Protein AF-A0A1V8TUQ9-F1 (afdb_monomer)

Sequence (172 aa):
MPTSSEGSFDKALQENPEDGEKMRVMQAPNKSGVWSRSQQPRERAMVGPRFEQTIMEDQPRPLSAMELIHQQPVRWTKNKVVSCDGGGGPLGHPRIFINTDKPQIASCTYCGVPYANNRHRKHLESLPATPFPLEPTNAAGALPPSHLMSGGAKTGSTEPYQSNTGKPLEQR

Radius of gyration: 20.68 Å; Cα contacts (8 Å, |Δi|>4): 275; chains: 1; bounding box: 44×40×57 Å

Organism: NCBI:txid1507870

Nearest PDB structures (foldseek):
  7zmb-assembly1_M  TM=9.948E-01  e=1.010E-16  Thermochaetoides thermophila DSM 1495
  8ba0-assembly1_R  TM=7.601E-01  e=5.236E-06  Drosophila melanogaster
  7arb-assembly1_R  TM=9.497E-01  e=1.382E-04  Arabidopsis thaliana
  8esz-assembly1_S6  TM=7.170E-01  e=1.264E-05  Drosophila melanogaster
  8j9j-assembly1_S6  TM=4.423E-01  e=6.031E-03  Euglena gracilis

Secondary structure (DSSP, 8-state):
--EEEETTEEEE----HHHHHHHHH-SBTTB-S-SSTTPPPHHHHS-STTTTT--STTS-----HHHHHHTSPPEEESSSEEEE--SSGGGS---EEEE--SSSPEEPTTT--EEEEGGGHHHHHHSS--SS-SS----TTSPPHHHH-SSS--B-TT---B-TTSSBGGG-

Solvent-accessible surface area (backbone atoms only — not comparable to full-atom values): 10308 Å² total; per-residue (Å²): 126,64,62,40,86,62,82,96,46,78,42,72,66,69,78,56,69,70,60,34,50,53,55,40,42,31,55,18,88,78,34,59,68,73,92,49,95,87,54,76,52,29,61,71,67,66,58,57,86,86,44,77,86,50,62,54,85,80,45,94,67,64,71,45,65,69,62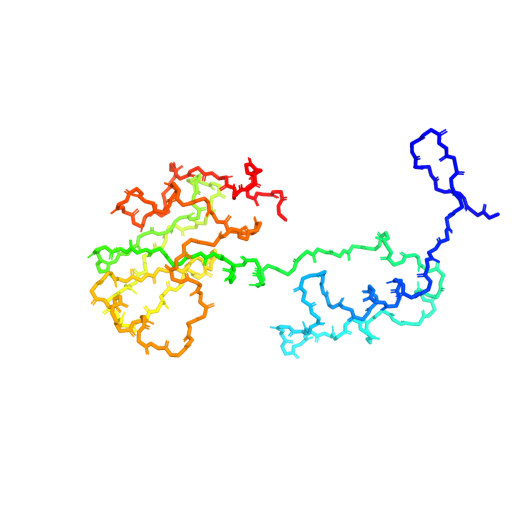,35,51,45,40,30,37,43,33,59,22,91,52,54,63,34,50,39,20,71,18,54,43,90,76,35,48,82,75,42,76,46,71,22,75,56,86,50,78,37,58,41,93,82,79,52,56,39,29,29,24,56,91,34,42,71,60,60,69,67,44,96,71,66,89,42,39,76,54,74,46,93,42,70,62,6,52,38,61,77,77,70,64,73,79,56,50,50,46,34,55,81,50,79,61,44,26,58,74,70,45,54,64,86,81,112

pLDDT: mean 82.62, std 14.28, range [36.25, 96.69]

Structure (mmCIF, N/CA/C/O backbone):
data_AF-A0A1V8TUQ9-F1
#
_entry.id   AF-A0A1V8TUQ9-F1
#
loop_
_atom_site.group_PDB
_atom_site.id
_atom_site.type_symbol
_atom_site.label_atom_id
_atom_site.label_alt_id
_atom_site.label_comp_id
_atom_site.label_asym_id
_atom_site.label_entity_id
_atom_site.label_seq_id
_atom_site.pdbx_PDB_ins_code
_atom_site.Cartn_x
_atom_site.Cartn_y
_atom_site.Cartn_z
_atom_site.occupancy
_atom_site.B_iso_or_equiv
_atom_site.auth_seq_id
_atom_site.auth_comp_id
_atom_site.auth_asym_id
_atom_site.auth_atom_id
_atom_site.pdbx_PDB_model_num
ATOM 1 N N . MET A 1 1 ? 23.483 7.940 -31.787 1.00 63.72 1 MET A N 1
ATOM 2 C CA . MET A 1 1 ? 22.770 7.317 -30.654 1.00 63.72 1 MET A CA 1
ATOM 3 C C . MET A 1 1 ? 21.327 7.775 -30.716 1.00 63.72 1 MET A C 1
ATOM 5 O O . MET A 1 1 ? 21.139 8.940 -31.056 1.00 63.72 1 MET A O 1
ATOM 9 N N . PRO A 1 2 ? 20.335 6.910 -30.449 1.00 72.88 2 PRO A N 1
ATOM 10 C CA . PRO A 1 2 ? 18.977 7.385 -30.206 1.00 72.88 2 PRO A CA 1
ATOM 11 C C . PRO A 1 2 ? 19.007 8.401 -29.055 1.00 72.88 2 PRO A C 1
ATOM 13 O O . PRO A 1 2 ? 19.799 8.259 -28.120 1.00 72.88 2 PRO A O 1
ATOM 16 N N . THR A 1 3 ? 18.201 9.449 -29.153 1.00 74.50 3 THR A N 1
ATOM 17 C CA . THR A 1 3 ? 18.085 10.495 -28.135 1.00 74.50 3 THR A CA 1
ATOM 18 C C . THR A 1 3 ? 16.673 10.496 -27.565 1.00 74.50 3 THR A C 1
ATOM 20 O O . THR A 1 3 ? 15.707 10.304 -28.303 1.00 74.50 3 THR A O 1
ATOM 23 N N . SER A 1 4 ? 16.559 10.668 -26.249 1.00 69.50 4 SER A N 1
ATOM 24 C CA . SER A 1 4 ? 15.274 10.872 -25.576 1.00 69.50 4 SER A CA 1
ATOM 25 C C . SER A 1 4 ? 15.012 12.364 -25.444 1.00 69.50 4 SER A C 1
ATOM 27 O O . SER A 1 4 ? 15.937 13.126 -25.144 1.00 69.50 4 SER A O 1
ATOM 29 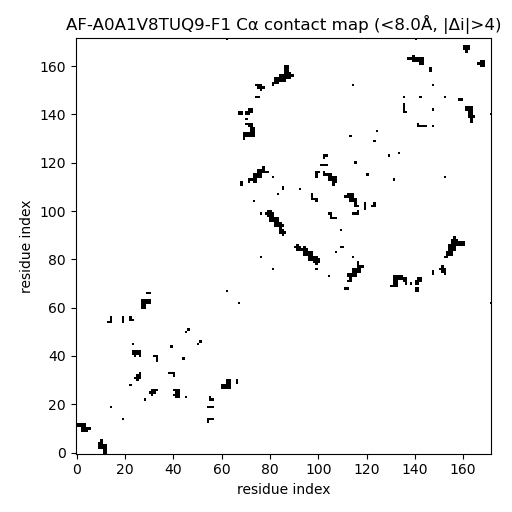N N . SER A 1 5 ? 13.762 12.778 -25.645 1.00 69.62 5 SER A N 1
ATOM 30 C CA . SER A 1 5 ? 13.350 14.158 -25.402 1.00 69.62 5 SER A CA 1
ATOM 31 C C . SER A 1 5 ? 13.098 14.339 -23.905 1.00 69.62 5 SER A C 1
ATOM 33 O O . SER A 1 5 ? 12.005 14.078 -23.407 1.00 69.62 5 SER A O 1
ATOM 35 N N . GLU A 1 6 ? 14.128 14.765 -23.174 1.00 67.88 6 GLU A N 1
ATOM 36 C CA . GLU A 1 6 ? 14.009 15.161 -21.770 1.00 67.88 6 GLU A CA 1
ATOM 37 C C . GLU A 1 6 ? 14.116 16.687 -21.643 1.00 67.88 6 GLU A C 1
ATOM 39 O O . GLU A 1 6 ? 15.181 17.265 -21.423 1.00 67.88 6 GLU A O 1
ATOM 44 N N . GLY A 1 7 ? 12.978 17.372 -21.784 1.00 73.25 7 GLY A N 1
ATOM 45 C CA . GLY A 1 7 ? 12.910 18.830 -21.660 1.00 73.25 7 GLY A CA 1
ATOM 46 C C . GLY A 1 7 ? 13.481 19.567 -22.878 1.00 73.25 7 GLY A C 1
ATOM 47 O O . GLY A 1 7 ? 13.085 19.297 -24.006 1.00 73.25 7 GLY A O 1
ATOM 48 N N . SER A 1 8 ? 14.363 20.551 -22.651 1.00 70.50 8 SER A N 1
ATOM 49 C CA . SER A 1 8 ? 14.925 21.422 -23.706 1.00 70.50 8 SER A CA 1
ATOM 50 C C . SER A 1 8 ? 16.203 20.874 -24.363 1.00 70.50 8 SER A C 1
ATOM 52 O O . SER A 1 8 ? 16.786 21.563 -25.203 1.00 70.50 8 SER A O 1
ATOM 54 N N . PHE A 1 9 ? 16.668 19.682 -23.976 1.00 67.56 9 PHE A N 1
ATOM 55 C CA . PHE A 1 9 ? 17.893 19.081 -24.502 1.00 67.56 9 PHE A CA 1
ATOM 56 C C . PHE A 1 9 ? 17.669 17.621 -24.886 1.00 67.56 9 PHE A C 1
ATOM 58 O O . PHE A 1 9 ? 17.086 16.850 -24.127 1.00 67.56 9 PHE A O 1
ATOM 65 N N . ASP A 1 10 ? 18.211 17.237 -26.038 1.00 73.06 10 ASP A N 1
ATOM 66 C CA . ASP A 1 10 ? 18.256 15.845 -26.469 1.00 73.06 10 ASP A CA 1
ATOM 67 C C . ASP A 1 10 ? 19.433 15.143 -25.782 1.00 73.06 10 ASP A C 1
ATOM 69 O O . ASP A 1 10 ? 20.602 15.422 -26.066 1.00 73.06 10 ASP A O 1
ATOM 73 N N . LYS A 1 11 ? 19.132 14.226 -24.858 1.00 74.00 11 LYS A N 1
ATOM 74 C CA . LYS A 1 11 ? 20.139 13.398 -24.182 1.00 74.00 11 LYS A CA 1
ATOM 75 C C . LYS A 1 11 ? 20.244 12.047 -24.880 1.00 74.00 11 LYS A C 1
ATOM 77 O O . LYS A 1 11 ? 19.247 11.512 -25.362 1.00 74.00 11 LYS A O 1
ATOM 82 N N . ALA A 1 12 ? 21.451 11.481 -24.934 1.00 77.31 12 ALA A N 1
ATOM 83 C CA . ALA A 1 12 ? 21.639 10.123 -25.433 1.00 77.31 12 ALA A CA 1
ATOM 84 C C . ALA A 1 12 ? 20.816 9.142 -24.584 1.00 77.31 12 ALA A C 1
ATOM 86 O O . ALA A 1 12 ? 20.940 9.120 -23.360 1.00 77.31 12 ALA A O 1
ATOM 87 N N . LEU A 1 13 ? 19.978 8.352 -25.251 1.00 78.50 13 LEU A N 1
ATOM 88 C CA . LEU A 1 13 ? 19.123 7.341 -24.647 1.00 78.50 13 LEU A CA 1
ATOM 89 C C . LEU A 1 13 ? 19.986 6.098 -24.366 1.00 78.50 13 LEU A C 1
ATOM 91 O O . LEU A 1 13 ? 20.068 5.174 -25.175 1.00 78.50 13 LEU A O 1
ATOM 95 N N . GLN A 1 14 ? 20.724 6.150 -23.259 1.00 82.62 14 GLN A N 1
ATOM 96 C CA . GLN A 1 14 ? 21.632 5.103 -22.805 1.00 82.62 14 GLN A CA 1
ATOM 97 C C . GLN A 1 14 ? 21.492 4.943 -21.291 1.00 82.62 14 GLN A C 1
ATOM 99 O O . GLN A 1 14 ? 21.740 5.890 -20.546 1.00 82.62 14 GLN A O 1
ATOM 104 N N . GLU A 1 15 ? 21.120 3.742 -20.852 1.00 85.81 15 GLU A N 1
ATOM 105 C CA . GLU A 1 15 ? 21.071 3.406 -19.429 1.00 85.81 15 GLU A CA 1
ATOM 106 C C . GLU A 1 15 ? 22.467 3.095 -18.873 1.00 85.81 15 GLU A C 1
ATOM 108 O O . GLU A 1 15 ? 23.373 2.666 -19.597 1.00 85.81 15 GLU A O 1
ATOM 113 N N . ASN A 1 16 ? 22.632 3.289 -17.565 1.00 90.44 16 ASN A N 1
ATOM 114 C CA . ASN A 1 16 ? 23.774 2.751 -16.838 1.00 90.44 16 ASN A CA 1
ATOM 115 C C . ASN A 1 16 ? 23.547 1.242 -16.599 1.00 90.44 16 ASN A C 1
ATOM 117 O O . ASN A 1 16 ? 22.548 0.890 -15.966 1.00 90.44 16 ASN A O 1
ATOM 121 N N . PRO A 1 17 ? 24.453 0.345 -17.043 1.00 90.19 17 PRO A N 1
ATOM 122 C CA . PRO A 1 17 ? 24.272 -1.099 -16.885 1.00 90.19 17 PRO A CA 1
ATOM 123 C C . PRO A 1 17 ? 24.059 -1.558 -15.435 1.00 90.19 17 PRO A C 1
ATOM 125 O O . PRO A 1 17 ? 23.282 -2.479 -15.190 1.00 90.19 17 PRO A O 1
ATOM 128 N N . GLU A 1 18 ? 24.721 -0.922 -14.462 1.00 92.75 18 GLU A N 1
ATOM 129 C CA . GLU A 1 18 ? 24.592 -1.286 -13.043 1.00 92.75 18 GLU A CA 1
ATOM 130 C C . GL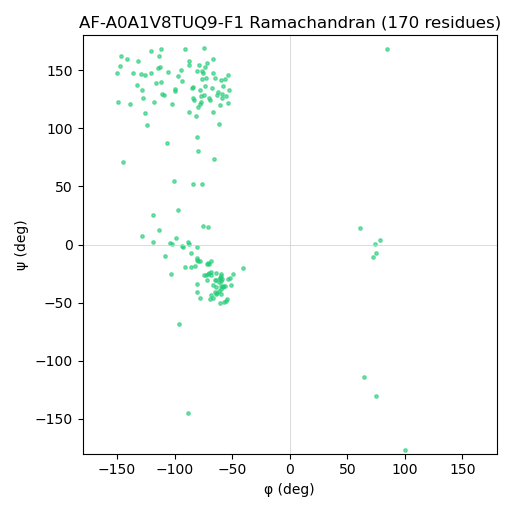U A 1 18 ? 23.198 -0.958 -12.496 1.00 92.75 18 GLU A C 1
ATOM 132 O O . GLU A 1 18 ? 22.575 -1.768 -11.799 1.00 92.75 18 GLU A O 1
ATOM 137 N N . ASP A 1 19 ? 22.689 0.223 -12.849 1.00 91.81 19 ASP A N 1
ATOM 138 C CA . ASP A 1 19 ? 21.358 0.664 -12.455 1.00 91.81 19 ASP A CA 1
ATOM 139 C C . ASP A 1 19 ? 20.300 -0.208 -13.130 1.00 91.81 19 ASP A C 1
ATOM 141 O O . ASP A 1 19 ? 19.420 -0.728 -12.438 1.00 91.81 19 ASP A O 1
ATOM 145 N N . GLY A 1 20 ? 20.442 -0.456 -14.437 1.00 91.56 20 GLY A N 1
ATOM 146 C CA . GLY A 1 20 ? 19.584 -1.343 -15.222 1.00 91.56 20 GLY A CA 1
ATOM 147 C C . GLY A 1 20 ? 19.486 -2.745 -14.622 1.00 91.56 20 GLY A C 1
ATOM 148 O O . GLY A 1 20 ? 18.379 -3.241 -14.398 1.00 91.56 20 GLY A O 1
ATOM 149 N N . GLU A 1 21 ? 20.615 -3.353 -14.246 1.00 92.19 21 GLU A N 1
ATOM 150 C CA . GLU A 1 21 ? 20.653 -4.674 -13.608 1.00 92.19 21 GLU A CA 1
ATOM 151 C C . GLU A 1 21 ? 19.955 -4.677 -12.242 1.00 92.19 21 GLU A C 1
ATOM 153 O O . GLU A 1 21 ? 19.148 -5.563 -11.939 1.00 92.19 21 GLU A O 1
ATOM 158 N N . LYS A 1 22 ? 20.175 -3.642 -11.424 1.00 92.88 22 LYS A N 1
ATOM 159 C CA . LYS A 1 22 ? 19.465 -3.486 -10.149 1.00 92.88 22 LYS A CA 1
ATOM 160 C C . LYS A 1 22 ? 17.953 -3.392 -10.363 1.00 92.88 22 LYS A C 1
ATOM 162 O O . LYS A 1 22 ? 17.187 -4.031 -9.635 1.00 92.88 22 LYS A O 1
ATOM 167 N N . MET A 1 23 ? 17.506 -2.637 -11.371 1.00 92.25 23 MET A N 1
ATOM 168 C CA . MET A 1 23 ? 16.086 -2.558 -11.739 1.00 92.25 23 MET A CA 1
ATOM 169 C C . MET A 1 23 ? 15.578 -3.916 -12.210 1.00 92.25 23 MET A C 1
ATOM 171 O O . MET A 1 23 ? 14.470 -4.302 -11.841 1.00 92.25 23 MET A O 1
ATOM 175 N N . ARG A 1 24 ? 16.390 -4.629 -13.006 1.00 92.31 24 ARG A N 1
ATOM 176 C CA . ARG A 1 24 ? 16.123 -5.960 -13.560 1.00 92.31 24 ARG A CA 1
ATOM 177 C C . ARG A 1 24 ? 15.796 -6.969 -12.469 1.00 92.31 24 ARG A C 1
ATOM 179 O O . ARG A 1 24 ? 14.775 -7.648 -12.567 1.00 92.31 24 ARG A O 1
ATOM 186 N N . VAL A 1 25 ? 16.615 -7.006 -11.423 1.00 93.69 25 VAL A N 1
ATOM 187 C CA . VAL A 1 25 ? 16.543 -8.000 -10.347 1.00 93.69 25 VAL A CA 1
ATOM 188 C C . VAL A 1 25 ? 15.461 -7.681 -9.311 1.00 93.69 25 VAL A C 1
ATOM 190 O O . VAL A 1 25 ? 14.756 -8.589 -8.872 1.00 93.69 25 VAL A O 1
ATOM 193 N N . MET A 1 26 ? 15.284 -6.414 -8.920 1.00 94.44 26 MET A N 1
ATOM 194 C CA . MET A 1 26 ? 14.302 -6.049 -7.889 1.00 94.44 26 MET A CA 1
ATOM 195 C C . MET A 1 26 ? 12.857 -6.233 -8.374 1.00 94.44 26 MET A C 1
ATOM 197 O O . MET A 1 26 ? 12.447 -5.623 -9.358 1.00 94.44 26 MET A O 1
ATOM 201 N N . GLN A 1 27 ? 12.044 -7.010 -7.645 1.00 95.19 27 GLN A N 1
ATOM 202 C CA . GLN A 1 27 ? 10.646 -7.263 -8.021 1.00 95.19 27 GLN A CA 1
ATOM 203 C C . GLN A 1 27 ? 9.792 -5.982 -8.101 1.00 95.19 27 GLN A C 1
ATOM 205 O O . GLN A 1 27 ? 8.947 -5.862 -8.988 1.00 95.19 27 GLN A O 1
ATOM 210 N N . ALA A 1 28 ? 10.014 -5.038 -7.186 1.00 94.56 28 ALA A N 1
ATOM 211 C CA . ALA A 1 28 ? 9.441 -3.695 -7.154 1.00 94.56 28 ALA A CA 1
ATOM 212 C C . ALA A 1 28 ? 10.465 -2.714 -6.542 1.00 94.56 28 ALA A C 1
ATOM 214 O O . ALA A 1 28 ? 11.370 -3.150 -5.827 1.00 94.56 28 ALA A O 1
ATOM 215 N N . PRO A 1 29 ? 10.329 -1.388 -6.728 1.00 93.38 29 PRO A N 1
ATOM 216 C CA . PRO A 1 29 ? 11.311 -0.420 -6.224 1.00 93.38 29 PRO A CA 1
ATOM 217 C C . PRO A 1 29 ? 11.478 -0.457 -4.696 1.00 93.38 29 PRO A C 1
ATOM 219 O O . PRO A 1 29 ? 12.551 -0.179 -4.175 1.00 93.38 29 PRO A O 1
ATOM 222 N N . ASN A 1 30 ? 10.421 -0.840 -3.977 1.00 92.38 30 ASN A N 1
ATOM 223 C CA . ASN A 1 30 ? 10.381 -0.978 -2.522 1.00 92.38 30 ASN A CA 1
ATOM 224 C C . ASN A 1 30 ? 10.442 -2.439 -2.034 1.00 92.38 30 ASN A C 1
ATOM 226 O O . ASN A 1 30 ? 10.373 -2.662 -0.829 1.00 92.38 30 ASN A O 1
ATOM 230 N N . LYS A 1 31 ? 10.547 -3.439 -2.926 1.00 92.75 31 LYS A N 1
ATOM 231 C CA . LYS A 1 31 ? 10.561 -4.860 -2.547 1.00 92.75 31 LYS A CA 1
ATOM 232 C C . LYS A 1 31 ? 11.398 -5.713 -3.498 1.00 92.75 31 LYS A C 1
ATOM 234 O O . LYS A 1 31 ? 11.100 -5.796 -4.683 1.00 92.75 31 LYS A O 1
ATOM 239 N N . SER A 1 32 ? 12.401 -6.413 -2.973 1.00 93.38 32 SER A N 1
ATOM 240 C CA . SER A 1 32 ? 13.282 -7.267 -3.782 1.00 93.38 32 SER A CA 1
ATOM 241 C C . SER A 1 32 ? 12.656 -8.614 -4.159 1.00 93.38 32 SER A C 1
ATOM 243 O O . SER A 1 32 ? 12.745 -9.015 -5.313 1.00 93.38 32 SER A O 1
ATOM 245 N N . GLY A 1 33 ? 12.030 -9.306 -3.203 1.00 93.00 33 GLY A N 1
ATOM 246 C CA . GLY A 1 33 ? 11.502 -10.663 -3.386 1.00 93.00 33 GLY A CA 1
ATOM 247 C C . GLY A 1 33 ? 10.047 -10.739 -3.859 1.00 93.00 33 GLY A C 1
ATOM 248 O O . GLY A 1 33 ? 9.296 -9.764 -3.804 1.00 93.00 33 GLY A O 1
ATOM 249 N N . VAL A 1 34 ? 9.636 -11.943 -4.263 1.00 95.56 34 VAL A N 1
ATOM 250 C CA . VAL A 1 34 ? 8.246 -12.277 -4.616 1.00 95.56 34 VAL A CA 1
ATOM 251 C C . VAL A 1 34 ? 7.340 -12.343 -3.380 1.00 95.56 34 VAL A C 1
ATOM 253 O O . VAL A 1 34 ? 7.800 -12.575 -2.263 1.00 95.56 34 VAL A O 1
ATOM 256 N N . TRP A 1 35 ? 6.036 -12.157 -3.574 1.00 94.94 35 TRP A N 1
ATOM 257 C CA . TRP A 1 35 ? 5.014 -12.192 -2.513 1.00 94.94 35 TRP A CA 1
ATOM 258 C C . TRP A 1 35 ? 3.835 -13.122 -2.829 1.00 94.94 35 TRP A C 1
ATOM 260 O O . TRP A 1 35 ? 2.854 -13.162 -2.091 1.00 94.94 35 TRP A O 1
ATOM 270 N N . SER A 1 36 ? 3.923 -13.897 -3.911 1.00 94.81 36 SER A N 1
ATOM 271 C CA . SER A 1 36 ? 2.980 -14.971 -4.226 1.00 94.81 36 SER A CA 1
ATOM 272 C C . SER A 1 36 ? 3.726 -16.212 -4.703 1.00 94.81 36 SER A C 1
ATOM 274 O O . SER A 1 36 ? 4.756 -16.118 -5.366 1.00 94.81 36 SER A O 1
ATOM 276 N N . ARG A 1 37 ? 3.181 -17.392 -4.392 1.00 95.19 37 ARG A N 1
ATOM 277 C CA . ARG A 1 37 ? 3.781 -18.692 -4.737 1.00 95.19 37 ARG A CA 1
ATOM 278 C C . ARG A 1 37 ? 3.916 -18.907 -6.244 1.00 95.19 37 ARG A C 1
ATOM 280 O O . ARG A 1 37 ? 4.833 -19.593 -6.672 1.00 95.19 37 ARG A O 1
ATOM 287 N N . SER A 1 38 ? 2.994 -18.355 -7.029 1.00 96.69 38 SER A N 1
ATOM 288 C CA . SER A 1 38 ? 2.983 -18.459 -8.493 1.00 96.69 38 SER A CA 1
ATOM 289 C C . SER A 1 38 ? 3.697 -17.297 -9.190 1.00 96.69 38 SER A C 1
ATOM 291 O O . SER A 1 38 ? 3.784 -17.288 -10.416 1.00 96.69 38 SER A O 1
ATOM 293 N N . GLN A 1 39 ? 4.199 -16.309 -8.441 1.00 96.25 39 GLN A N 1
ATOM 294 C CA . GLN A 1 39 ? 4.881 -15.154 -9.017 1.00 96.25 39 GLN A CA 1
ATOM 295 C C . GLN A 1 39 ? 6.298 -15.538 -9.447 1.00 96.25 39 GLN A C 1
ATOM 297 O O . GLN A 1 39 ? 7.076 -16.069 -8.655 1.00 96.25 39 GLN A O 1
ATOM 302 N N . GLN A 1 40 ? 6.648 -15.242 -10.699 1.00 95.81 40 GLN A N 1
ATOM 303 C CA . GLN A 1 40 ? 8.015 -15.419 -11.180 1.00 95.81 40 GLN A CA 1
ATOM 304 C C . GLN A 1 40 ? 8.916 -14.272 -10.693 1.00 95.81 40 GLN A C 1
ATOM 306 O O . GLN A 1 40 ? 8.532 -13.106 -10.841 1.00 95.81 40 GLN A O 1
ATOM 311 N N . PRO A 1 41 ? 10.114 -14.577 -10.153 1.00 96.12 41 PRO A N 1
ATOM 312 C CA . PRO A 1 41 ? 11.115 -13.566 -9.834 1.00 96.12 41 PRO A CA 1
ATOM 313 C C . PRO A 1 41 ? 11.512 -12.755 -11.070 1.00 96.12 41 PRO A C 1
ATOM 315 O O . PRO A 1 41 ? 11.749 -13.321 -12.143 1.00 96.12 41 PRO A O 1
ATOM 318 N N . ARG A 1 42 ? 11.627 -11.434 -10.916 1.00 94.00 42 ARG A N 1
ATOM 319 C CA . ARG A 1 42 ? 11.929 -10.512 -12.024 1.00 94.00 42 ARG A CA 1
ATOM 320 C C . ARG A 1 42 ? 13.262 -10.820 -12.711 1.00 94.00 42 ARG A C 1
ATOM 322 O O . ARG A 1 42 ? 13.322 -10.785 -13.936 1.00 94.00 42 ARG A O 1
ATOM 329 N N . GLU A 1 43 ? 14.262 -11.262 -11.947 1.00 93.81 43 GLU A N 1
ATOM 330 C CA . GLU A 1 43 ? 15.553 -11.760 -12.452 1.00 93.81 43 GLU A CA 1
ATOM 331 C C . GLU A 1 43 ? 15.435 -12.856 -13.529 1.00 93.81 43 GLU A C 1
ATOM 333 O O . GLU A 1 43 ? 16.316 -12.959 -14.380 1.00 93.81 43 GLU A O 1
ATOM 338 N N . ARG A 1 44 ? 14.357 -13.654 -13.511 1.00 93.94 44 ARG A N 1
ATOM 339 C CA . ARG A 1 44 ? 14.081 -14.733 -14.476 1.00 93.94 44 ARG A CA 1
ATOM 340 C C . ARG A 1 44 ? 13.036 -14.349 -15.515 1.00 93.94 44 ARG A C 1
ATOM 342 O O . ARG A 1 44 ? 13.007 -14.945 -16.582 1.00 93.94 44 ARG A O 1
ATOM 349 N N . ALA A 1 45 ? 12.151 -13.407 -15.196 1.00 92.44 45 ALA A N 1
ATOM 350 C CA . ALA A 1 45 ? 11.106 -12.954 -16.110 1.00 92.44 45 ALA A CA 1
ATOM 351 C C . ALA A 1 45 ? 11.631 -11.933 -17.136 1.00 92.44 45 ALA A C 1
ATOM 353 O O . ALA A 1 45 ? 11.185 -11.928 -18.282 1.00 92.44 45 ALA A O 1
ATOM 354 N N . MET A 1 46 ? 12.592 -11.094 -16.734 1.00 91.81 46 MET A N 1
ATOM 355 C CA . MET A 1 46 ? 13.164 -10.010 -17.542 1.00 91.81 46 MET A CA 1
ATOM 356 C C . MET A 1 46 ? 14.514 -10.424 -18.143 1.00 91.81 46 MET A C 1
ATOM 358 O O . MET A 1 46 ? 15.536 -9.785 -17.904 1.00 91.81 46 MET A O 1
ATOM 362 N N . VAL A 1 47 ? 14.535 -11.546 -18.867 1.00 91.88 47 VAL A N 1
ATOM 363 C CA . VAL A 1 47 ? 15.714 -12.062 -19.591 1.00 91.88 47 VAL A CA 1
ATOM 364 C C . VAL A 1 47 ? 15.351 -12.453 -21.020 1.00 91.88 47 VAL A C 1
ATOM 366 O O . VAL A 1 47 ? 14.194 -12.749 -21.330 1.00 91.88 47 VAL A O 1
ATOM 369 N N . GLY A 1 48 ? 16.361 -12.495 -21.886 1.00 92.06 48 GLY A N 1
ATOM 370 C CA . GLY A 1 48 ? 16.250 -12.955 -23.266 1.00 92.06 48 GLY A CA 1
ATOM 371 C C . GLY A 1 48 ? 16.150 -11.824 -24.294 1.00 92.06 48 GLY A C 1
ATOM 372 O O . GLY A 1 48 ? 16.168 -10.647 -23.929 1.00 92.06 48 GLY A O 1
ATOM 373 N N . PRO A 1 49 ? 15.984 -12.173 -25.585 1.00 94.12 49 PRO A N 1
ATOM 374 C CA . PRO A 1 49 ? 16.176 -11.240 -26.701 1.00 94.12 49 PRO A CA 1
ATOM 375 C C . PRO A 1 49 ? 15.272 -10.005 -26.670 1.00 94.12 49 PRO A C 1
ATOM 377 O O . PRO A 1 49 ? 15.618 -8.966 -27.217 1.00 94.12 49 PRO A O 1
ATOM 380 N N . ARG A 1 50 ? 14.108 -10.103 -26.015 1.00 91.88 50 ARG A N 1
ATOM 381 C CA . ARG A 1 50 ? 13.178 -8.975 -25.870 1.00 91.88 50 ARG A CA 1
ATOM 382 C C . ARG A 1 50 ? 13.701 -7.879 -24.942 1.00 91.88 50 ARG A C 1
ATOM 384 O O . ARG A 1 50 ? 13.252 -6.754 -25.082 1.00 91.88 50 ARG A O 1
ATOM 391 N N . PHE A 1 51 ? 14.607 -8.194 -24.016 1.00 91.44 51 PHE A N 1
ATOM 392 C CA . PHE A 1 51 ? 15.091 -7.261 -22.993 1.00 91.44 51 PHE A CA 1
ATOM 393 C C . PHE A 1 51 ? 16.534 -6.786 -23.217 1.00 91.44 51 PHE A C 1
ATOM 395 O O . PHE A 1 51 ? 16.958 -5.854 -22.551 1.00 91.44 51 PHE A O 1
ATOM 402 N N . GLU A 1 52 ? 17.276 -7.375 -24.160 1.00 86.94 52 GLU A N 1
ATOM 403 C CA . GLU A 1 52 ? 18.711 -7.104 -24.372 1.00 86.94 52 GLU A CA 1
ATOM 404 C C . GLU A 1 52 ? 19.025 -5.670 -24.831 1.00 86.94 52 GLU A C 1
ATOM 406 O O . GLU A 1 52 ? 20.073 -5.123 -24.510 1.00 86.94 52 GLU A O 1
ATOM 411 N N . GLN A 1 53 ? 18.105 -5.046 -25.568 1.00 88.38 53 GLN A N 1
ATOM 412 C CA . GLN A 1 53 ? 18.205 -3.649 -26.015 1.00 88.38 53 GLN A CA 1
ATOM 413 C C . GLN A 1 53 ? 17.058 -2.796 -25.457 1.00 88.38 53 GLN A C 1
ATOM 415 O O . GLN A 1 53 ? 16.645 -1.813 -26.068 1.00 88.38 53 GLN A O 1
ATOM 420 N N . THR A 1 54 ? 16.494 -3.209 -24.320 1.00 89.19 54 THR A N 1
ATOM 421 C CA . THR A 1 54 ? 15.423 -2.477 -23.640 1.00 89.19 54 THR A CA 1
ATOM 422 C C . THR A 1 54 ? 16.001 -1.679 -22.488 1.00 89.19 54 THR A C 1
ATOM 424 O O . THR A 1 54 ? 16.711 -2.234 -21.660 1.00 89.19 54 THR A O 1
ATOM 427 N N . ILE A 1 55 ? 15.621 -0.408 -22.392 1.00 90.50 55 ILE A N 1
ATOM 428 C CA . ILE A 1 55 ? 15.976 0.435 -21.252 1.00 90.50 55 ILE A CA 1
ATOM 429 C C . ILE A 1 55 ? 15.047 0.118 -20.092 1.00 90.50 55 ILE A C 1
ATOM 431 O O . ILE A 1 55 ? 13.825 0.266 -20.192 1.00 90.50 55 ILE A O 1
ATOM 435 N N . MET A 1 56 ? 15.636 -0.356 -19.000 1.00 90.56 56 MET A N 1
ATOM 436 C CA . MET A 1 56 ? 14.930 -0.843 -17.821 1.00 90.56 56 MET A CA 1
ATOM 437 C C . MET A 1 56 ? 14.269 0.284 -17.027 1.00 90.56 56 MET A C 1
ATOM 439 O O . MET A 1 56 ? 13.278 0.027 -16.339 1.00 90.56 56 MET A O 1
ATOM 443 N N . GLU A 1 57 ? 14.795 1.505 -17.134 1.00 87.88 57 GLU A N 1
ATOM 444 C CA . GLU A 1 57 ? 14.262 2.717 -16.498 1.00 87.88 57 GLU A CA 1
ATOM 445 C C . GLU A 1 57 ? 12.842 3.048 -16.968 1.00 87.88 57 GLU A C 1
ATOM 447 O O . GLU A 1 57 ? 11.983 3.364 -16.143 1.00 87.88 57 GLU A O 1
ATOM 452 N N . ASP A 1 58 ? 12.574 2.865 -18.261 1.00 87.88 58 ASP A N 1
ATOM 453 C CA . ASP A 1 58 ? 11.293 3.197 -18.892 1.00 87.88 58 ASP A CA 1
ATOM 454 C C . ASP A 1 58 ? 10.255 2.070 -18.777 1.00 87.88 58 ASP A C 1
ATOM 456 O O . ASP A 1 58 ? 9.087 2.234 -19.143 1.00 87.88 58 ASP A O 1
ATOM 460 N N . GLN A 1 59 ? 10.653 0.896 -18.275 1.00 90.88 59 GLN A N 1
ATOM 461 C CA . GLN A 1 59 ? 9.7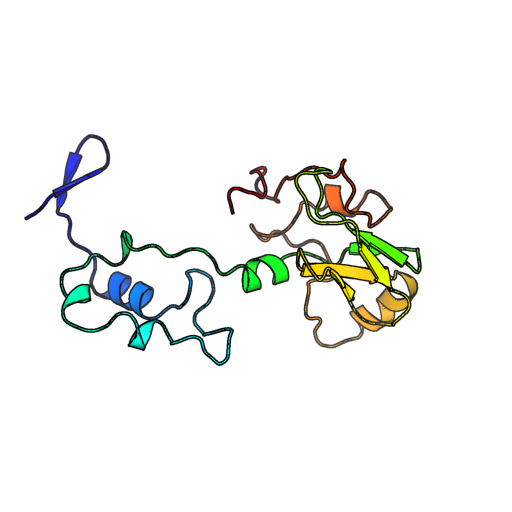33 -0.228 -18.138 1.00 90.88 59 GLN A CA 1
ATOM 462 C C . GLN A 1 59 ? 8.793 -0.041 -16.938 1.00 90.88 59 GLN A C 1
ATOM 464 O O . GLN A 1 59 ? 9.233 0.375 -15.861 1.00 90.88 59 GLN A O 1
ATOM 469 N N . PRO A 1 60 ? 7.508 -0.438 -17.050 1.00 91.31 60 PRO A N 1
ATOM 470 C CA . PRO A 1 60 ? 6.560 -0.347 -15.946 1.00 91.31 60 PRO A CA 1
ATOM 471 C C . PRO A 1 60 ? 7.073 -1.042 -14.681 1.00 91.31 60 PRO A C 1
ATOM 473 O O . PRO A 1 60 ? 7.356 -2.245 -14.668 1.00 91.31 60 PRO A O 1
ATOM 476 N N . ARG A 1 61 ? 7.176 -0.275 -13.593 1.00 90.06 61 ARG A N 1
ATOM 477 C CA . ARG A 1 61 ? 7.707 -0.758 -12.315 1.00 90.06 61 ARG A CA 1
ATOM 478 C C . ARG A 1 61 ? 6.984 -0.103 -11.128 1.00 90.06 61 ARG A C 1
ATOM 480 O O . ARG A 1 61 ? 7.567 0.739 -10.442 1.00 90.06 61 ARG A O 1
ATOM 487 N N . PRO A 1 62 ? 5.712 -0.468 -10.888 1.00 91.94 62 PRO A N 1
ATOM 488 C CA . PRO A 1 62 ? 4.938 0.086 -9.785 1.00 91.94 62 PRO A CA 1
ATOM 489 C C . PRO A 1 62 ? 5.499 -0.346 -8.426 1.00 91.94 62 PRO A C 1
ATOM 491 O O . PRO A 1 62 ? 6.200 -1.356 -8.302 1.00 91.94 62 PRO A O 1
ATOM 494 N N . LEU A 1 63 ? 5.159 0.415 -7.387 1.00 92.00 63 LEU A N 1
ATOM 495 C CA . LEU A 1 63 ? 5.467 0.055 -6.008 1.00 92.00 63 LEU A CA 1
ATOM 496 C C . LEU A 1 63 ? 4.685 -1.192 -5.577 1.00 92.00 63 LEU A C 1
ATOM 498 O O . LEU A 1 63 ? 3.544 -1.425 -5.971 1.00 92.00 63 LEU A O 1
ATOM 502 N N . SER A 1 64 ? 5.293 -1.990 -4.703 1.00 92.94 64 SER A N 1
ATOM 503 C CA . SER A 1 64 ? 4.615 -3.074 -4.001 1.00 92.94 64 SER A CA 1
ATOM 504 C C . SER A 1 64 ? 3.582 -2.495 -3.038 1.00 92.94 64 SER A C 1
ATOM 506 O O . SER A 1 64 ? 3.939 -1.872 -2.033 1.00 92.94 64 SER A O 1
ATOM 508 N N . ALA A 1 65 ? 2.304 -2.765 -3.311 1.00 90.31 65 ALA A N 1
ATOM 509 C CA . ALA A 1 65 ? 1.201 -2.428 -2.415 1.00 90.31 65 ALA A CA 1
ATOM 510 C C . ALA A 1 65 ? 1.323 -3.127 -1.049 1.00 90.31 65 ALA A C 1
ATOM 512 O O . ALA A 1 65 ? 0.900 -2.572 -0.038 1.00 90.31 65 ALA A O 1
ATOM 513 N N . MET A 1 66 ? 1.950 -4.312 -1.002 1.00 92.44 66 MET A N 1
ATOM 514 C CA . MET A 1 66 ? 2.200 -5.032 0.247 1.00 92.44 66 MET A CA 1
ATOM 515 C C . MET A 1 66 ? 3.081 -4.201 1.183 1.00 92.44 66 MET A C 1
ATOM 517 O O . MET A 1 66 ? 2.710 -3.986 2.328 1.00 92.44 66 MET A O 1
ATOM 521 N N . GLU A 1 67 ? 4.209 -3.672 0.715 1.00 91.56 67 GLU A N 1
ATOM 522 C CA . GLU A 1 67 ? 5.079 -2.858 1.580 1.00 91.56 67 GLU A CA 1
ATOM 523 C C . GLU A 1 67 ? 4.403 -1.539 1.976 1.00 91.56 67 GLU A C 1
ATOM 525 O O . GLU A 1 67 ? 4.547 -1.077 3.104 1.00 91.56 67 GLU A O 1
ATOM 530 N N . LEU A 1 68 ? 3.606 -0.951 1.078 1.00 89.44 68 LEU A N 1
ATOM 531 C CA . LEU A 1 68 ? 2.876 0.284 1.368 1.00 89.44 68 LEU A CA 1
ATOM 532 C C . LEU A 1 68 ? 1.821 0.099 2.467 1.00 89.44 68 LEU A C 1
ATOM 534 O O . LEU A 1 68 ? 1.697 0.962 3.336 1.00 89.44 68 LEU A O 1
ATOM 538 N N . ILE A 1 69 ? 1.082 -1.016 2.476 1.00 89.00 69 ILE A N 1
ATOM 539 C CA . ILE A 1 69 ? 0.090 -1.267 3.531 1.00 89.00 69 ILE A CA 1
ATOM 540 C C . ILE A 1 69 ? 0.751 -1.595 4.875 1.00 89.00 69 ILE A C 1
ATOM 542 O O . ILE A 1 69 ? 0.221 -1.215 5.913 1.00 89.00 69 ILE A O 1
ATOM 546 N N . HIS A 1 70 ? 1.939 -2.208 4.882 1.00 91.06 70 HIS A N 1
ATOM 547 C CA . HIS A 1 70 ? 2.689 -2.460 6.120 1.00 91.06 70 HIS A CA 1
ATOM 548 C C . HIS A 1 70 ? 3.272 -1.179 6.737 1.00 91.06 70 HIS A C 1
ATOM 550 O O . HIS A 1 70 ? 3.613 -1.169 7.914 1.00 91.06 70 HIS A O 1
ATOM 556 N N . GLN A 1 71 ? 3.336 -0.074 5.987 1.00 89.62 71 GLN A N 1
ATOM 557 C CA . GLN A 1 71 ? 3.664 1.246 6.539 1.00 89.62 71 GLN A CA 1
ATOM 558 C C . GLN A 1 71 ? 2.469 1.912 7.237 1.00 89.62 71 GLN A C 1
ATOM 560 O O . GLN A 1 71 ? 2.654 2.901 7.947 1.00 89.62 71 GLN A O 1
ATOM 565 N N . GLN A 1 72 ? 1.242 1.421 7.031 1.00 86.06 72 GLN A N 1
ATOM 566 C CA . GLN A 1 72 ? 0.056 1.997 7.658 1.00 86.06 72 GLN A CA 1
ATOM 567 C C . GLN A 1 72 ? -0.011 1.626 9.142 1.00 86.06 72 GLN A C 1
ATOM 569 O O . GLN A 1 72 ? 0.059 0.442 9.479 1.00 86.06 72 GLN A O 1
ATOM 574 N N . PRO A 1 73 ? -0.190 2.612 10.035 1.00 88.12 73 PRO A N 1
ATOM 575 C CA . PRO A 1 73 ? -0.295 2.347 11.458 1.00 88.12 73 PRO A CA 1
ATOM 576 C C . PRO A 1 73 ? -1.634 1.716 11.837 1.00 88.12 73 PRO A C 1
ATOM 578 O O . PRO A 1 73 ? -2.664 1.933 11.189 1.00 88.12 73 PRO A O 1
ATOM 581 N N . VAL A 1 74 ? -1.619 0.956 12.930 1.00 89.56 74 VAL A N 1
ATOM 582 C CA . VAL A 1 74 ? -2.810 0.324 13.502 1.00 89.56 74 VAL A CA 1
ATOM 583 C C . VAL A 1 74 ? -3.812 1.379 13.958 1.00 89.56 74 VAL A C 1
ATOM 585 O O . VAL A 1 74 ? -3.508 2.278 14.741 1.00 89.56 74 VAL A O 1
ATOM 588 N N . ARG A 1 75 ? -5.059 1.231 13.508 1.00 87.75 75 ARG A N 1
ATOM 589 C CA . ARG A 1 75 ? -6.172 2.081 13.922 1.00 87.75 75 ARG A CA 1
ATOM 590 C C . ARG A 1 75 ? -6.826 1.536 15.182 1.00 87.75 75 ARG A C 1
ATOM 592 O O . ARG A 1 75 ? -7.467 0.481 15.182 1.00 87.75 75 ARG A O 1
ATOM 599 N N . TRP A 1 76 ? -6.700 2.293 16.260 1.00 87.19 76 TRP A N 1
ATOM 600 C CA . TRP A 1 76 ? -7.194 1.896 17.568 1.00 87.19 76 TRP A CA 1
ATOM 601 C C . TRP A 1 76 ? -8.679 2.215 17.761 1.00 87.19 76 TRP A C 1
ATOM 603 O O . TRP A 1 76 ? -9.119 3.356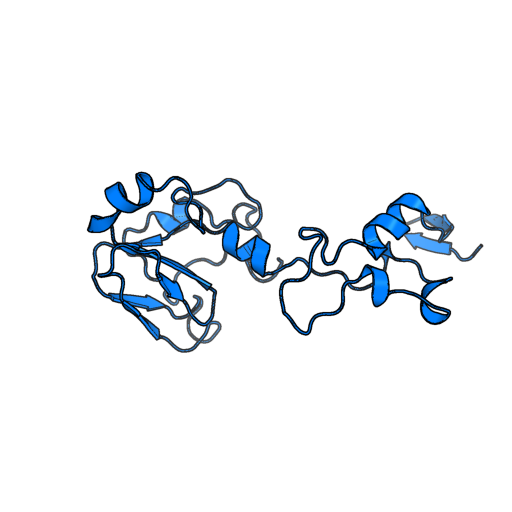 17.630 1.00 87.19 76 TRP A O 1
ATOM 613 N N . THR A 1 77 ? -9.466 1.208 18.138 1.00 86.19 77 THR A N 1
ATOM 614 C CA . THR A 1 77 ? -10.895 1.346 18.451 1.00 86.19 77 THR A CA 1
ATOM 615 C C . THR A 1 77 ? -11.187 1.050 19.919 1.00 86.19 77 THR A C 1
ATOM 617 O O . THR A 1 77 ? -10.500 0.263 20.567 1.00 86.19 77 THR A O 1
ATOM 620 N N . LYS A 1 78 ? -12.240 1.663 20.467 1.00 88.62 78 LYS A N 1
ATOM 621 C CA . LYS A 1 78 ? -12.827 1.263 21.760 1.00 88.62 78 LYS A CA 1
ATOM 622 C C . LYS A 1 78 ? -13.945 0.225 21.589 1.00 88.62 78 LYS A C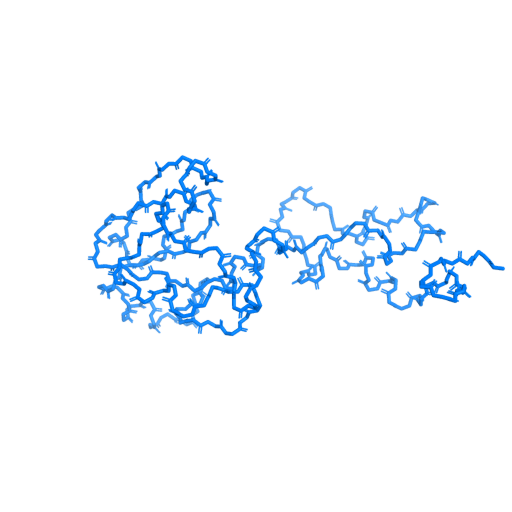 1
ATOM 624 O O . LYS A 1 78 ? -14.284 -0.475 22.542 1.00 88.62 78 LYS A O 1
ATOM 629 N N . ASN A 1 79 ? -14.503 0.118 20.384 1.00 87.94 79 ASN A N 1
ATOM 630 C CA . ASN A 1 79 ? -15.624 -0.763 20.075 1.00 87.94 79 ASN A CA 1
ATOM 631 C C . ASN A 1 79 ? -15.140 -2.163 19.695 1.00 87.94 79 ASN A C 1
ATOM 633 O O . ASN A 1 79 ? -14.041 -2.331 19.177 1.00 87.94 79 ASN A O 1
ATOM 637 N N . LYS A 1 80 ? -16.006 -3.152 19.914 1.00 89.62 80 LYS A N 1
ATOM 638 C CA . LYS A 1 80 ? -15.784 -4.563 19.559 1.00 89.62 80 LYS A CA 1
ATOM 639 C C . LYS A 1 80 ? -15.867 -4.834 18.054 1.00 89.62 80 LYS A C 1
ATOM 641 O O . LYS A 1 80 ? -15.295 -5.792 17.550 1.00 89.62 80 LYS A O 1
ATOM 646 N N . VAL A 1 81 ? -16.620 -3.991 17.349 1.00 89.81 81 VAL A N 1
ATOM 647 C CA . VAL A 1 81 ? -16.858 -4.084 15.909 1.00 89.81 81 VAL A CA 1
ATOM 648 C C . VAL A 1 81 ? -16.538 -2.737 15.274 1.00 89.81 81 VAL A C 1
ATOM 650 O O . VAL A 1 81 ? -16.968 -1.688 15.763 1.00 89.81 81 VAL A O 1
ATOM 653 N N . VAL A 1 82 ? -15.781 -2.773 14.183 1.00 87.62 82 VAL A N 1
ATOM 654 C CA . VAL A 1 82 ? -15.433 -1.618 13.349 1.00 87.62 82 VAL A CA 1
ATOM 655 C C . VAL A 1 82 ? -16.111 -1.766 11.997 1.00 87.62 82 VAL A C 1
ATOM 657 O O . VAL A 1 82 ? -16.151 -2.865 11.457 1.00 87.62 82 VAL A O 1
ATOM 660 N N . SER A 1 83 ? -16.631 -0.675 11.435 1.00 87.75 83 SER A N 1
ATOM 661 C CA . SER A 1 83 ? -17.099 -0.669 10.049 1.00 87.75 83 SER A CA 1
ATOM 662 C C . SER A 1 83 ? -16.067 -0.043 9.121 1.00 87.75 83 SER A C 1
ATOM 664 O O . SER A 1 83 ? -15.577 1.044 9.432 1.00 87.75 83 SER A O 1
ATOM 666 N N . CYS A 1 84 ? -15.801 -0.698 7.991 1.00 85.75 84 CYS A N 1
ATOM 667 C CA . CYS A 1 84 ? -14.875 -0.230 6.970 1.00 85.75 84 CYS A CA 1
ATOM 668 C C . CYS A 1 84 ? -15.524 -0.204 5.587 1.00 85.75 84 CYS A C 1
ATOM 670 O O . CYS A 1 84 ? -16.071 -1.217 5.161 1.00 85.75 84 CYS A O 1
ATOM 672 N N . ASP A 1 85 ? -15.474 0.944 4.915 1.00 83.94 85 ASP A N 1
ATOM 673 C CA . ASP A 1 85 ? -15.954 1.172 3.544 1.00 83.94 85 ASP A CA 1
ATOM 674 C C . ASP A 1 85 ? -14.827 1.601 2.585 1.00 83.94 85 ASP A C 1
ATOM 676 O O . ASP A 1 85 ? -15.081 1.866 1.420 1.00 83.94 85 ASP A O 1
ATOM 680 N N . GLY A 1 86 ? -13.577 1.674 3.053 1.00 78.25 86 GLY A N 1
ATOM 681 C CA . GLY A 1 86 ? -12.438 2.133 2.251 1.00 78.25 86 GLY A CA 1
ATOM 682 C C . GLY A 1 86 ? -12.325 3.655 2.092 1.00 78.25 86 GLY A C 1
ATOM 683 O O . GLY A 1 86 ? -11.400 4.113 1.424 1.00 78.25 86 GLY A O 1
ATOM 684 N N . GLY A 1 87 ? -13.202 4.436 2.736 1.00 78.44 87 GLY A N 1
ATOM 685 C CA . GLY A 1 87 ? -13.270 5.893 2.590 1.00 78.44 87 GLY A CA 1
ATOM 686 C C . GLY A 1 87 ? -14.096 6.333 1.376 1.00 78.44 87 GLY A C 1
ATOM 687 O O . GLY A 1 87 ? -14.467 5.518 0.536 1.00 78.44 87 GLY A O 1
ATOM 688 N N . GLY A 1 88 ? -14.421 7.632 1.294 1.00 73.06 88 GLY A N 1
ATOM 689 C CA . GLY A 1 88 ? -15.032 8.255 0.101 1.00 73.06 88 GLY A CA 1
ATOM 690 C C . GLY A 1 88 ? -16.398 7.720 -0.327 1.00 73.06 88 GLY A C 1
ATOM 691 O O . GLY A 1 88 ? -16.849 7.998 -1.437 1.00 73.06 88 GLY A O 1
ATOM 692 N N . GLY A 1 89 ? -17.067 6.954 0.537 1.00 75.38 89 GLY A N 1
ATOM 693 C CA . GLY A 1 89 ? -18.414 6.443 0.318 1.00 75.38 89 GLY A CA 1
ATOM 694 C C . GLY A 1 89 ? -18.449 5.473 -0.866 1.00 75.38 89 GLY A C 1
ATOM 695 O O . GLY A 1 89 ? -17.853 4.403 -0.769 1.00 75.38 89 GLY A O 1
ATOM 696 N N . PRO A 1 90 ? -19.137 5.800 -1.976 1.00 82.44 90 PRO A N 1
ATOM 697 C CA . PRO A 1 90 ? -19.233 4.906 -3.131 1.00 82.44 90 PRO A CA 1
ATOM 698 C C . PRO A 1 90 ? -17.909 4.701 -3.887 1.00 82.44 90 PRO A C 1
ATOM 700 O O . PRO A 1 90 ? -17.837 3.782 -4.695 1.00 82.44 90 PRO A O 1
ATOM 703 N N . LEU A 1 91 ? -16.883 5.530 -3.653 1.00 82.94 91 LEU A N 1
ATOM 704 C CA . LEU A 1 91 ? -15.559 5.376 -4.276 1.00 82.94 91 LEU A CA 1
ATOM 705 C C . LEU A 1 91 ? -14.679 4.321 -3.585 1.00 82.94 91 LEU A C 1
ATOM 707 O O . LEU A 1 91 ? -13.629 3.955 -4.108 1.00 82.94 91 LEU A O 1
ATOM 711 N N . GLY A 1 92 ? -15.088 3.850 -2.406 1.00 82.88 92 GLY A N 1
ATOM 712 C CA . GLY A 1 92 ? -14.398 2.802 -1.669 1.00 82.88 92 GLY A CA 1
ATOM 713 C C . GLY A 1 92 ? -14.856 1.391 -2.056 1.00 82.88 92 GLY A C 1
ATOM 714 O O . GLY A 1 92 ? -15.181 1.095 -3.204 1.00 82.88 92 GLY A O 1
ATOM 715 N N . HIS A 1 93 ? -14.880 0.492 -1.074 1.00 86.94 93 HIS A N 1
ATOM 716 C CA . HIS A 1 93 ? -15.353 -0.885 -1.229 1.00 86.94 93 HIS A CA 1
ATOM 717 C C . HIS A 1 93 ? -16.662 -1.114 -0.458 1.00 86.94 93 HIS A C 1
ATOM 719 O O . HIS A 1 93 ? -17.037 -0.303 0.394 1.00 86.94 93 HIS A O 1
ATOM 725 N N . PRO A 1 94 ? -17.367 -2.242 -0.684 1.00 90.62 94 PRO A N 1
ATOM 726 C CA . PRO A 1 94 ? -18.564 -2.566 0.080 1.00 90.62 94 PRO A CA 1
ATOM 727 C C . PRO A 1 94 ? -18.299 -2.515 1.582 1.00 90.62 94 PRO A C 1
ATOM 729 O O . PRO A 1 94 ? -17.305 -3.059 2.069 1.00 90.62 94 PRO A O 1
ATOM 732 N N . ARG A 1 95 ? -19.198 -1.862 2.320 1.00 89.44 95 ARG A N 1
ATOM 733 C CA . ARG A 1 95 ? -19.061 -1.705 3.765 1.00 89.44 95 ARG A CA 1
ATOM 734 C C . ARG A 1 95 ? -19.027 -3.071 4.450 1.00 89.44 95 ARG A C 1
ATOM 736 O O . ARG A 1 95 ? -20.007 -3.811 4.407 1.00 89.44 95 ARG A O 1
ATOM 743 N N . ILE A 1 96 ? -17.938 -3.355 5.156 1.00 89.88 96 ILE A N 1
ATOM 744 C CA . ILE A 1 96 ? -17.784 -4.552 5.987 1.00 89.88 96 ILE A CA 1
ATOM 745 C C . ILE A 1 96 ? -17.699 -4.212 7.467 1.00 89.88 96 ILE A C 1
ATOM 747 O O . ILE A 1 96 ? -17.398 -3.081 7.851 1.00 89.88 96 ILE A O 1
ATOM 751 N N . PHE A 1 97 ? -17.928 -5.224 8.300 1.00 92.00 97 PHE A N 1
ATOM 752 C CA . PHE A 1 97 ? -17.802 -5.142 9.748 1.00 92.00 97 PHE A CA 1
ATOM 753 C C . PHE A 1 97 ? -16.720 -6.108 10.229 1.00 92.00 97 PHE A C 1
ATOM 755 O O . PHE A 1 97 ? -16.786 -7.308 9.976 1.00 92.00 97 PHE A O 1
ATOM 762 N N . ILE A 1 98 ? -15.716 -5.572 10.913 1.00 92.00 98 ILE A N 1
ATOM 763 C CA . ILE A 1 98 ? -14.521 -6.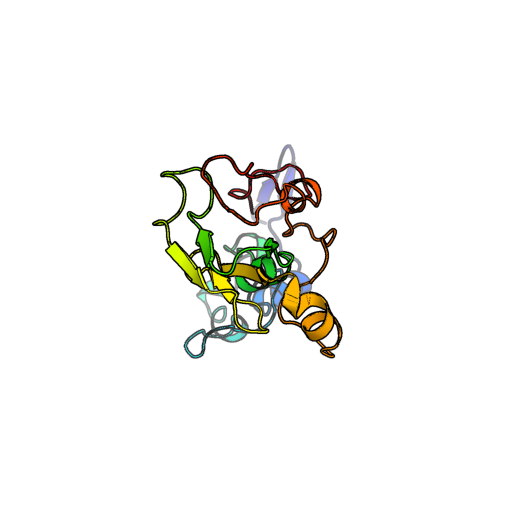286 11.361 1.00 92.00 98 ILE A CA 1
ATOM 764 C C . ILE A 1 98 ? -14.598 -6.441 12.878 1.00 92.00 98 ILE A C 1
ATOM 766 O O . ILE A 1 98 ? -14.806 -5.461 13.597 1.00 92.00 98 ILE A O 1
ATOM 770 N N . ASN A 1 99 ? -14.424 -7.669 13.366 1.00 94.44 99 ASN A N 1
ATOM 771 C CA . ASN A 1 99 ? -14.390 -7.963 14.795 1.00 94.44 99 ASN A CA 1
ATOM 772 C C . ASN A 1 99 ? -12.984 -7.710 15.367 1.00 94.44 99 ASN A C 1
ATOM 774 O O . ASN A 1 99 ? -12.011 -8.304 14.905 1.00 94.44 99 ASN A O 1
ATOM 778 N N . THR A 1 100 ? -12.891 -6.865 16.392 1.00 92.31 100 THR A N 1
ATOM 779 C CA . THR A 1 100 ? -11.646 -6.487 17.081 1.00 92.31 100 THR A CA 1
ATOM 780 C C . THR A 1 100 ? -11.594 -6.986 18.532 1.00 92.31 100 THR A C 1
ATOM 782 O O . THR A 1 100 ? -10.727 -6.569 19.296 1.00 92.31 100 THR A O 1
ATOM 785 N N . ASP A 1 101 ? -12.498 -7.887 18.938 1.00 92.69 101 ASP A N 1
ATOM 786 C CA . ASP A 1 101 ? -12.527 -8.438 20.303 1.00 92.69 101 ASP A CA 1
ATOM 787 C C . ASP A 1 101 ? -11.336 -9.345 20.633 1.00 92.69 101 ASP A C 1
ATOM 789 O O . ASP A 1 101 ? -11.014 -9.522 21.808 1.00 92.69 101 ASP A O 1
ATOM 793 N N . LYS A 1 102 ? -10.688 -9.941 19.629 1.00 93.44 102 LYS A N 1
ATOM 794 C CA . LYS A 1 102 ? -9.509 -10.792 19.834 1.00 93.44 102 LYS A CA 1
ATOM 795 C C . LYS A 1 102 ? -8.264 -9.935 20.119 1.00 93.44 102 LYS A C 1
ATOM 797 O O . LYS A 1 102 ? -8.164 -8.838 19.569 1.00 93.44 102 LYS A O 1
ATOM 802 N N . PRO A 1 103 ? -7.289 -10.429 20.906 1.00 93.50 103 PRO A N 1
ATOM 803 C CA . PRO A 1 103 ? -6.032 -9.732 21.188 1.00 93.50 103 PRO A CA 1
ATOM 804 C C . PRO A 1 103 ? -5.055 -9.802 20.001 1.00 93.50 103 PRO A C 1
ATOM 806 O O . PRO A 1 103 ? -3.912 -10.214 20.134 1.00 93.50 103 PRO A O 1
ATOM 809 N N . GLN A 1 104 ? -5.526 -9.432 18.812 1.00 93.06 104 GLN A N 1
ATOM 810 C CA . GLN A 1 104 ? -4.773 -9.457 17.564 1.00 93.06 104 GLN A CA 1
ATOM 811 C C . GLN A 1 104 ? -5.120 -8.228 16.723 1.00 93.06 104 GLN A C 1
ATOM 813 O O . GLN A 1 104 ? -6.186 -7.628 16.886 1.00 93.06 104 GLN A O 1
ATOM 818 N N . ILE A 1 105 ? -4.244 -7.890 15.783 1.00 93.81 105 ILE A N 1
ATOM 819 C CA . ILE A 1 105 ? -4.540 -6.884 14.765 1.00 93.81 105 ILE A CA 1
ATOM 820 C C . ILE A 1 105 ? -5.438 -7.538 13.709 1.00 93.81 105 ILE A C 1
ATOM 822 O O . ILE A 1 105 ? -5.075 -8.552 13.114 1.00 93.81 105 ILE A O 1
ATOM 826 N N . ALA A 1 106 ? -6.626 -6.979 13.502 1.00 93.62 106 ALA A N 1
ATOM 827 C CA . ALA A 1 106 ? -7.581 -7.418 12.495 1.00 93.62 106 ALA A CA 1
ATOM 828 C C . ALA A 1 106 ? -7.528 -6.467 11.295 1.00 93.62 106 ALA A C 1
ATOM 830 O O . ALA A 1 106 ? -7.759 -5.268 11.440 1.00 93.62 106 ALA A O 1
ATOM 831 N N . SER A 1 107 ? -7.224 -6.991 10.111 1.00 92.62 107 SER A N 1
ATOM 832 C CA . SER A 1 107 ? -7.159 -6.207 8.878 1.00 92.62 107 SER A CA 1
ATOM 833 C C . SER A 1 107 ? -8.475 -6.242 8.099 1.00 92.62 107 SER A C 1
ATOM 835 O O . SER A 1 107 ? -9.231 -7.215 8.144 1.00 92.62 107 SER A O 1
ATOM 837 N N . CYS A 1 108 ? -8.753 -5.165 7.363 1.00 91.19 108 CYS A N 1
ATOM 838 C CA . CYS A 1 108 ? -9.811 -5.152 6.356 1.00 91.19 108 CYS A CA 1
ATOM 839 C C . CYS A 1 108 ? -9.446 -6.082 5.190 1.00 91.19 108 CYS A C 1
ATOM 841 O O . CYS A 1 108 ? -8.339 -6.010 4.665 1.00 91.19 108 CYS A O 1
ATOM 843 N N . THR A 1 109 ? -10.387 -6.910 4.735 1.00 94.06 109 THR A N 1
ATOM 844 C CA . THR A 1 109 ? -10.169 -7.850 3.620 1.00 94.06 109 THR A CA 1
ATOM 845 C C . THR A 1 109 ? -10.063 -7.177 2.253 1.00 94.06 109 THR A C 1
ATOM 847 O O . THR A 1 109 ? -9.594 -7.809 1.314 1.00 94.06 109 THR A O 1
ATOM 850 N N . TYR A 1 110 ? -10.506 -5.923 2.130 1.00 91.38 110 TYR A N 1
ATOM 851 C CA . TYR A 1 110 ? -10.429 -5.147 0.891 1.00 91.38 110 TYR A CA 1
ATOM 852 C C . TYR A 1 110 ? -9.192 -4.244 0.885 1.00 91.38 110 TYR A C 1
ATOM 854 O O . TYR A 1 110 ? -8.246 -4.497 0.150 1.00 91.38 110 TYR A O 1
ATOM 862 N N . CYS A 1 111 ? -9.163 -3.214 1.738 1.00 87.88 111 CYS A N 1
ATOM 863 C CA . CYS A 1 111 ? -8.056 -2.250 1.765 1.00 87.88 111 CYS A CA 1
ATOM 864 C C . CYS A 1 111 ? -6.810 -2.715 2.531 1.00 87.88 111 CYS A C 1
ATOM 866 O O . CYS A 1 111 ? -5.788 -2.041 2.475 1.00 87.88 111 CYS A O 1
ATOM 868 N N . GLY A 1 112 ? -6.889 -3.785 3.329 1.00 89.81 112 GLY A N 1
ATOM 869 C CA . GLY A 1 112 ? -5.774 -4.234 4.172 1.00 89.81 112 GLY A CA 1
ATOM 870 C C . GLY A 1 112 ? -5.498 -3.371 5.409 1.00 89.81 112 GLY A C 1
ATOM 871 O O . GLY A 1 112 ? -4.589 -3.690 6.170 1.00 89.81 112 GLY A O 1
ATOM 872 N N . VAL A 1 113 ? -6.275 -2.305 5.645 1.00 89.19 113 VAL A N 1
ATOM 873 C CA . VAL A 1 113 ? -6.075 -1.385 6.779 1.00 89.19 113 VAL A CA 1
ATOM 874 C C . VAL A 1 113 ? -6.154 -2.146 8.112 1.00 89.19 113 VAL A C 1
ATOM 876 O O . VAL A 1 113 ? -7.131 -2.877 8.322 1.00 89.19 113 VAL A O 1
ATOM 879 N N . PRO A 1 114 ? -5.164 -1.983 9.009 1.00 91.06 114 PRO A N 1
ATOM 880 C CA . PRO A 1 114 ? -5.126 -2.682 10.289 1.00 91.06 114 PRO A CA 1
ATOM 881 C C . PRO A 1 114 ? -5.948 -1.979 11.379 1.00 91.06 114 PRO A C 1
ATOM 883 O O . PRO A 1 114 ? -5.837 -0.770 11.587 1.00 91.06 114 PRO A O 1
ATOM 886 N N . TYR A 1 115 ? -6.717 -2.757 12.142 1.00 90.38 115 TYR A N 1
ATOM 887 C CA . TYR A 1 115 ? -7.488 -2.309 13.302 1.00 90.38 115 TYR A CA 1
ATOM 888 C C . TYR A 1 115 ? -7.159 -3.143 14.539 1.00 90.38 115 TYR A C 1
ATOM 890 O O . TYR A 1 115 ? 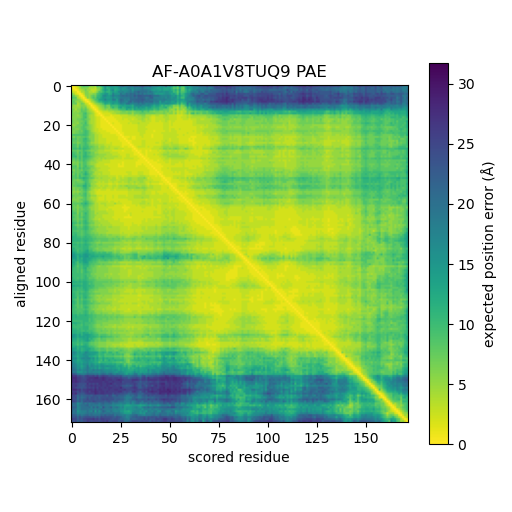-6.951 -4.352 14.452 1.00 90.38 115 TYR A O 1
ATOM 898 N N . ALA A 1 116 ? -7.183 -2.522 15.715 1.00 92.06 116 ALA A N 1
ATOM 899 C CA . ALA A 1 116 ? -7.066 -3.233 16.985 1.00 92.06 116 ALA A CA 1
ATOM 900 C C . ALA A 1 116 ? -7.878 -2.548 18.085 1.00 92.06 116 ALA A C 1
ATOM 902 O O . ALA A 1 116 ? -8.130 -1.341 18.044 1.00 92.06 116 ALA A O 1
ATOM 903 N N . ASN A 1 117 ? -8.305 -3.317 19.087 1.00 91.44 117 ASN A N 1
ATOM 904 C CA . ASN A 1 117 ? -9.012 -2.763 20.237 1.00 91.44 117 ASN A CA 1
ATOM 905 C C . ASN A 1 117 ? -8.026 -2.258 21.299 1.00 91.44 117 ASN A C 1
ATOM 907 O O . ASN A 1 117 ? -7.101 -2.968 21.690 1.00 91.44 117 ASN A O 1
ATOM 911 N N . ASN A 1 118 ? -8.281 -1.059 21.825 1.00 91.19 118 ASN A N 1
ATOM 912 C CA . ASN A 1 118 ? -7.495 -0.430 22.889 1.00 91.19 118 ASN A CA 1
ATOM 913 C C . ASN A 1 118 ? -7.323 -1.312 24.136 1.00 91.19 118 ASN A C 1
ATOM 915 O O . ASN A 1 118 ? -6.306 -1.215 24.817 1.00 91.19 118 ASN A O 1
ATOM 919 N N . ARG A 1 119 ? -8.286 -2.194 24.437 1.00 92.69 119 ARG A N 1
ATOM 920 C CA . ARG A 1 119 ? -8.199 -3.133 25.570 1.00 92.69 119 ARG A CA 1
ATOM 921 C C . ARG A 1 119 ? -6.993 -4.067 25.472 1.00 92.69 119 ARG A C 1
ATOM 923 O O . ARG A 1 119 ? -6.424 -4.429 26.495 1.00 92.69 119 ARG A O 1
ATOM 930 N N . HIS A 1 120 ? -6.588 -4.407 24.251 1.00 92.94 120 HIS A N 1
ATOM 931 C CA . HIS A 1 120 ? -5.493 -5.337 23.971 1.00 92.94 120 HIS A CA 1
ATOM 932 C C . HIS A 1 120 ? -4.177 -4.630 23.655 1.00 92.94 120 HIS A C 1
ATOM 934 O O . HIS A 1 120 ? -3.195 -5.283 23.317 1.00 92.94 120 HIS A O 1
ATOM 940 N N . ARG A 1 121 ? -4.131 -3.301 23.786 1.00 92.25 121 ARG A N 1
ATOM 941 C CA . ARG A 1 121 ? -2.967 -2.490 23.427 1.00 92.25 121 ARG A CA 1
ATOM 942 C C . ARG A 1 121 ? -1.699 -2.907 24.168 1.00 92.25 121 ARG A C 1
ATOM 944 O O . ARG A 1 121 ? -0.707 -3.208 23.523 1.00 92.25 121 ARG A O 1
ATOM 951 N N . LYS A 1 122 ? -1.777 -3.057 25.495 1.00 94.00 122 LYS A N 1
ATOM 952 C CA . LYS A 1 122 ? -0.648 -3.520 26.324 1.00 94.00 122 LYS A CA 1
ATOM 953 C C . LYS A 1 122 ? -0.122 -4.892 25.894 1.00 94.00 122 LYS A C 1
ATOM 955 O O . LYS A 1 122 ? 1.074 -5.139 25.955 1.00 94.00 122 LYS A O 1
ATOM 960 N N . HIS A 1 123 ? -1.016 -5.787 25.469 1.00 94.19 123 HIS A N 1
ATOM 961 C CA . HIS A 1 123 ? -0.620 -7.103 24.978 1.00 94.19 123 HIS A CA 1
ATOM 962 C C . HIS A 1 123 ? 0.110 -6.989 23.637 1.00 94.19 123 HIS A C 1
ATOM 964 O O . HIS A 1 123 ? 1.184 -7.560 23.484 1.00 94.19 123 HIS A O 1
ATOM 970 N N . LEU A 1 124 ? -0.423 -6.207 22.695 1.00 93.50 124 LEU A N 1
ATOM 971 C CA . LEU A 1 124 ? 0.206 -5.999 21.388 1.00 93.50 124 LEU A CA 1
ATOM 972 C C . LEU A 1 124 ? 1.562 -5.284 21.495 1.00 93.50 124 LEU A C 1
ATOM 974 O O . LEU A 1 124 ? 2.486 -5.648 20.779 1.00 93.50 124 LEU A O 1
ATOM 978 N N . GLU A 1 125 ? 1.703 -4.330 22.417 1.00 94.06 125 GLU A N 1
ATOM 979 C CA . GLU A 1 125 ? 2.973 -3.652 22.727 1.00 94.06 125 GLU A CA 1
ATOM 980 C C . GLU A 1 125 ? 3.995 -4.590 23.392 1.00 94.06 125 GLU A C 1
ATOM 982 O O . GLU A 1 125 ? 5.195 -4.374 23.259 1.00 94.06 125 GLU A O 1
ATOM 987 N N . SER A 1 126 ? 3.541 -5.641 24.088 1.00 95.38 126 SER A N 1
ATOM 988 C CA . SER A 1 126 ? 4.434 -6.631 24.712 1.00 95.38 126 SER A CA 1
ATOM 989 C C . SER A 1 126 ? 5.011 -7.654 23.730 1.00 95.38 126 SER A C 1
ATOM 991 O O . SER A 1 126 ? 5.945 -8.377 24.078 1.00 95.38 126 SER A O 1
ATOM 993 N N . LEU A 1 127 ? 4.457 -7.750 22.517 1.00 94.12 127 LEU A N 1
ATOM 994 C CA . LEU A 1 127 ? 4.958 -8.669 21.499 1.00 94.12 127 LEU A CA 1
ATOM 995 C C . LEU A 1 127 ? 6.297 -8.163 20.937 1.00 94.12 127 LEU A C 1
ATOM 997 O O . LEU A 1 127 ? 6.454 -6.962 20.727 1.00 94.12 127 LEU A O 1
ATOM 1001 N N . PRO A 1 128 ? 7.249 -9.064 20.626 1.00 93.69 128 PRO A N 1
ATOM 1002 C CA . PRO A 1 128 ? 8.570 -8.669 20.129 1.00 93.69 128 PRO A CA 1
ATOM 1003 C C . PRO A 1 128 ? 8.505 -7.960 18.770 1.00 93.69 128 PRO A C 1
ATOM 1005 O O . PRO A 1 128 ? 9.341 -7.115 18.468 1.00 93.69 128 PRO A O 1
ATOM 1008 N N . ALA A 1 129 ? 7.514 -8.309 17.949 1.00 91.00 129 ALA A N 1
ATOM 1009 C CA . ALA A 1 129 ? 7.233 -7.664 16.679 1.00 91.00 129 ALA A CA 1
ATOM 1010 C C . ALA A 1 129 ? 5.738 -7.755 16.371 1.00 91.00 129 ALA A C 1
ATOM 1012 O O . ALA A 1 129 ? 5.074 -8.741 16.705 1.00 91.00 129 ALA A O 1
ATOM 1013 N N . THR A 1 130 ? 5.222 -6.736 15.692 1.00 92.94 130 THR A N 1
ATOM 1014 C CA . THR A 1 130 ? 3.859 -6.716 15.161 1.00 92.94 130 THR A CA 1
ATOM 1015 C C . THR A 1 130 ? 3.907 -6.535 13.642 1.00 92.94 130 THR A C 1
ATOM 1017 O O . THR A 1 130 ? 4.826 -5.888 13.141 1.00 92.94 130 THR A O 1
ATOM 1020 N N . PRO A 1 131 ? 2.953 -7.107 12.880 1.00 90.19 131 PRO A N 1
ATOM 1021 C CA . PRO A 1 131 ? 2.954 -6.988 11.420 1.00 90.19 131 PRO A CA 1
ATOM 1022 C C . PRO A 1 131 ? 2.777 -5.551 10.911 1.00 90.19 131 PRO A C 1
ATOM 1024 O O . PRO A 1 131 ? 3.175 -5.247 9.795 1.00 90.19 131 PRO A O 1
ATOM 1027 N N . PHE A 1 132 ? 2.170 -4.677 11.715 1.00 92.12 132 PHE A N 1
ATOM 1028 C CA . PHE A 1 132 ? 1.903 -3.283 11.375 1.00 92.12 132 PHE A CA 1
ATOM 1029 C C . PHE A 1 132 ? 2.410 -2.375 12.497 1.00 92.12 132 PHE A C 1
ATOM 1031 O O . PHE A 1 132 ? 2.304 -2.763 13.663 1.00 92.12 132 PHE A O 1
ATOM 1038 N N . PRO A 1 133 ? 2.898 -1.162 12.190 1.00 91.50 133 PRO A N 1
ATOM 1039 C CA . PRO A 1 133 ? 3.352 -0.225 13.206 1.00 91.50 133 PRO A CA 1
ATOM 1040 C C . PRO A 1 133 ? 2.196 0.179 14.129 1.00 91.50 133 PRO A C 1
ATOM 1042 O O . PRO A 1 133 ? 1.109 0.535 13.678 1.00 91.50 133 PRO A O 1
ATOM 1045 N N . LEU A 1 134 ? 2.415 0.117 15.444 1.00 90.12 134 LEU A N 1
ATOM 1046 C CA . LEU A 1 134 ? 1.386 0.466 16.435 1.00 90.12 134 LEU A CA 1
ATOM 1047 C C . LEU A 1 134 ? 1.163 1.979 16.552 1.00 90.12 134 LEU A C 1
ATOM 1049 O O . LEU A 1 134 ? 0.066 2.414 16.911 1.00 90.12 134 LEU A O 1
ATOM 1053 N N . GLU A 1 135 ? 2.200 2.753 16.229 1.00 86.94 135 GLU A N 1
ATOM 1054 C CA . GLU A 1 135 ? 2.223 4.211 16.267 1.00 86.94 135 GLU A CA 1
ATOM 1055 C C . GLU A 1 135 ? 2.347 4.808 14.858 1.00 86.94 135 GLU A C 1
ATOM 1057 O O . GLU A 1 135 ? 2.921 4.176 13.960 1.00 86.94 135 GLU A O 1
ATOM 1062 N N . PRO A 1 136 ? 1.841 6.036 14.639 1.00 81.94 136 PRO A N 1
ATOM 1063 C CA . PRO A 1 136 ? 2.008 6.739 13.377 1.00 81.94 136 PRO A CA 1
ATOM 1064 C C . PRO A 1 136 ? 3.488 6.859 13.002 1.00 81.94 136 PRO A C 1
ATOM 1066 O O . PRO A 1 136 ? 4.309 7.331 13.785 1.00 81.94 136 PRO A O 1
ATOM 1069 N N . THR A 1 137 ? 3.828 6.439 11.786 1.00 79.50 137 THR A N 1
ATOM 1070 C CA . THR A 1 137 ? 5.193 6.529 11.252 1.00 79.50 137 THR A CA 1
ATOM 1071 C C . THR A 1 137 ? 5.267 7.646 10.214 1.00 79.50 137 THR A C 1
ATOM 1073 O O . THR A 1 137 ? 4.316 7.856 9.465 1.00 79.50 137 THR A O 1
ATOM 1076 N N . ASN A 1 138 ? 6.419 8.311 10.095 1.00 79.44 138 ASN A N 1
ATOM 1077 C CA . ASN A 1 138 ? 6.685 9.333 9.067 1.00 79.44 138 ASN A CA 1
ATOM 1078 C C . ASN A 1 138 ? 6.940 8.744 7.663 1.00 79.44 138 ASN A C 1
ATOM 1080 O O . ASN A 1 138 ? 7.483 9.414 6.788 1.00 79.44 138 ASN A O 1
ATOM 1084 N N . ALA A 1 139 ? 6.582 7.479 7.432 1.00 79.38 139 ALA A N 1
ATOM 1085 C CA . ALA A 1 139 ? 6.766 6.834 6.142 1.00 79.38 139 ALA A CA 1
ATOM 1086 C C . ALA A 1 139 ? 5.887 7.517 5.083 1.00 79.38 139 ALA A C 1
ATOM 1088 O O . ALA A 1 139 ? 4.748 7.904 5.361 1.00 79.38 139 ALA A O 1
ATOM 1089 N N . ALA A 1 140 ? 6.397 7.641 3.855 1.00 72.00 140 ALA A N 1
ATOM 1090 C CA . ALA A 1 140 ? 5.672 8.272 2.749 1.00 72.00 140 ALA A CA 1
ATOM 1091 C C . ALA A 1 140 ? 4.330 7.572 2.460 1.00 72.00 140 ALA A C 1
ATOM 1093 O O . ALA A 1 140 ? 3.318 8.213 2.162 1.00 72.00 140 ALA A O 1
ATOM 1094 N N . GLY A 1 141 ? 4.306 6.245 2.614 1.00 68.31 141 GLY A N 1
ATOM 1095 C CA . GLY A 1 141 ? 3.118 5.424 2.457 1.00 68.31 141 GLY A CA 1
ATOM 1096 C C . GLY A 1 141 ? 2.186 5.413 3.665 1.00 68.31 141 GLY A C 1
ATOM 1097 O O . GLY A 1 141 ? 1.131 4.808 3.546 1.00 68.31 141 GLY A O 1
ATOM 1098 N N . ALA A 1 142 ? 2.485 6.078 4.788 1.00 74.25 142 ALA A N 1
ATOM 1099 C CA . ALA A 1 142 ? 1.613 6.132 5.969 1.00 74.25 142 ALA A CA 1
ATOM 1100 C C . ALA A 1 142 ? 0.579 7.279 5.897 1.00 74.25 142 ALA A C 1
ATOM 1102 O O . ALA A 1 142 ? 0.716 8.224 5.112 1.00 74.25 142 ALA A O 1
ATOM 1103 N N . LEU A 1 143 ? -0.513 7.153 6.658 1.00 69.12 143 LEU A N 1
ATOM 1104 C CA . LEU A 1 143 ? -1.500 8.223 6.859 1.00 69.12 143 LEU A CA 1
ATOM 1105 C C . LEU A 1 143 ? -1.014 9.231 7.921 1.00 69.12 143 LEU A C 1
ATOM 1107 O O . LEU A 1 143 ? -0.341 8.808 8.866 1.00 69.12 143 LEU A O 1
ATOM 1111 N N . PRO A 1 144 ? -1.402 10.519 7.824 1.00 67.38 144 PRO A N 1
ATOM 1112 C CA . PRO A 1 144 ? -1.069 11.524 8.820 1.00 67.38 144 PRO A CA 1
ATOM 1113 C C . PRO A 1 144 ? -1.612 11.164 10.201 1.00 67.38 144 PRO A C 1
ATOM 1115 O O . PRO A 1 144 ? -2.759 10.713 10.305 1.00 67.38 144 PRO A O 1
ATOM 1118 N N . PRO A 1 145 ? -0.850 11.438 11.279 1.00 67.69 145 PRO A N 1
ATOM 1119 C CA . PRO A 1 145 ? -1.311 11.238 12.651 1.00 67.69 145 PRO A CA 1
ATOM 1120 C C . PRO A 1 145 ? -2.670 11.893 12.931 1.00 67.69 145 PRO A C 1
ATOM 1122 O O . PRO A 1 145 ? -3.488 11.325 13.648 1.00 67.69 145 PRO A O 1
ATOM 1125 N N . SER A 1 146 ? -2.960 13.046 12.317 1.00 62.34 146 SER A N 1
ATOM 1126 C CA . SER A 1 146 ? -4.238 13.756 12.472 1.00 62.34 146 SER A CA 1
ATOM 1127 C C . SER A 1 146 ? -5.459 12.926 12.053 1.00 62.34 146 SER A C 1
ATOM 1129 O O . SER A 1 146 ? -6.518 13.075 12.657 1.00 62.34 146 SER A O 1
ATOM 1131 N N . HIS A 1 147 ? -5.315 12.003 11.096 1.00 62.66 147 HIS A N 1
ATOM 1132 C CA . HIS A 1 147 ? -6.402 11.133 10.623 1.00 62.66 147 HIS A CA 1
ATOM 1133 C C . HIS A 1 147 ? -6.623 9.913 11.525 1.00 62.66 147 HIS A C 1
ATOM 1135 O O . HIS A 1 147 ? -7.677 9.286 11.481 1.00 62.66 147 HIS A O 1
ATOM 1141 N N . LEU A 1 148 ? -5.642 9.567 12.360 1.00 64.12 148 LEU A N 1
ATOM 1142 C CA . LEU A 1 148 ? -5.729 8.456 13.314 1.00 64.12 148 LEU A CA 1
ATOM 1143 C C . LEU A 1 148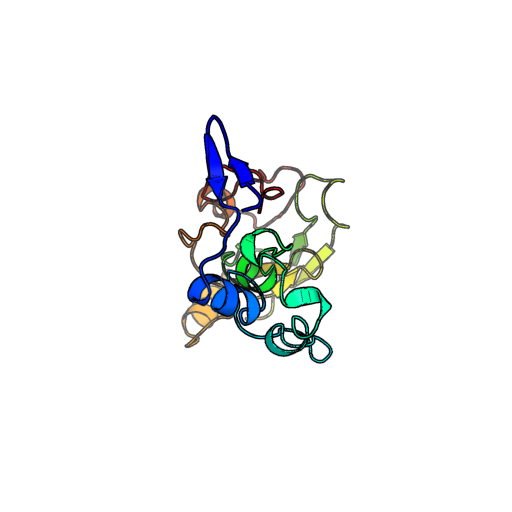 ? -6.385 8.875 14.638 1.00 64.12 148 LEU A C 1
ATOM 1145 O O . LEU A 1 148 ? -6.868 8.026 15.386 1.00 64.12 148 LEU A O 1
ATOM 1149 N N . MET A 1 149 ? -6.424 10.181 14.923 1.00 51.22 149 MET A N 1
ATOM 1150 C CA . MET A 1 149 ? -6.787 10.738 16.231 1.00 51.22 149 MET A CA 1
ATOM 1151 C C . MET A 1 149 ? -8.266 11.117 16.385 1.00 51.22 149 MET A C 1
ATOM 1153 O O . MET A 1 149 ? -8.680 11.493 17.480 1.00 51.22 149 MET A O 1
ATOM 1157 N N . SER A 1 150 ? -9.110 10.962 15.358 1.00 51.62 150 SER A N 1
ATOM 1158 C CA . SER A 1 150 ? -10.542 11.324 15.422 1.00 51.62 150 SER A CA 1
ATOM 1159 C C . SER A 1 150 ? -11.411 10.398 16.298 1.00 51.62 150 SER A C 1
ATOM 1161 O O . SER A 1 150 ? -12.637 10.429 16.224 1.00 51.62 150 SER A O 1
ATOM 1163 N N . GLY A 1 151 ? -10.807 9.570 17.157 1.00 47.03 151 GLY A N 1
ATOM 1164 C CA . GLY A 1 151 ? -11.473 8.912 18.291 1.00 47.03 151 GLY A CA 1
ATOM 1165 C C . GLY A 1 151 ? -12.438 7.769 17.956 1.00 47.03 151 GLY A C 1
ATOM 1166 O O . GLY A 1 151 ? -12.828 7.012 18.847 1.00 47.03 151 GLY A O 1
ATOM 1167 N N . GLY A 1 152 ? -12.784 7.579 16.688 1.00 55.97 152 GLY A N 1
ATOM 1168 C CA . GLY A 1 152 ? -13.436 6.384 16.184 1.00 55.97 152 GLY A CA 1
ATOM 1169 C C . GLY A 1 152 ? -12.607 5.850 15.038 1.00 55.97 152 GLY A C 1
ATOM 1170 O O . GLY A 1 152 ? -12.537 6.499 14.005 1.00 55.97 152 GLY A O 1
ATOM 1171 N N . ALA A 1 153 ? -11.998 4.675 15.190 1.00 54.41 153 ALA A N 1
ATOM 1172 C CA . ALA A 1 153 ? -11.437 3.942 14.061 1.00 54.41 153 ALA A CA 1
ATOM 1173 C C . ALA A 1 153 ? -12.578 3.498 13.132 1.00 54.41 153 ALA A C 1
ATOM 1175 O O . ALA A 1 153 ? -13.006 2.349 13.147 1.00 54.41 153 ALA A O 1
ATOM 1176 N N . LYS A 1 154 ? -13.137 4.445 12.390 1.00 56.31 154 LYS A N 1
ATOM 1177 C CA . LYS A 1 154 ? -14.130 4.262 11.349 1.00 56.31 154 LYS A CA 1
ATOM 1178 C C . LYS A 1 154 ? -13.527 4.899 10.109 1.00 56.31 154 LYS A C 1
ATOM 1180 O O . LYS A 1 154 ? -13.587 6.110 9.977 1.00 56.31 154 LYS A O 1
ATOM 1185 N N . THR A 1 155 ? -13.022 4.082 9.192 1.00 54.91 155 THR A N 1
ATOM 1186 C CA . THR A 1 155 ? -13.019 4.482 7.778 1.00 54.91 155 THR A CA 1
ATOM 1187 C C . THR A 1 155 ? -14.485 4.654 7.408 1.00 54.91 155 THR A C 1
ATOM 1189 O O . THR A 1 155 ? -15.227 3.668 7.382 1.00 54.91 155 THR A O 1
ATOM 1192 N N . GLY A 1 156 ? -14.924 5.899 7.316 1.00 52.44 156 GLY A N 1
ATOM 1193 C CA . GLY A 1 156 ? -16.227 6.254 6.785 1.00 52.44 156 GLY A CA 1
ATOM 1194 C C . GLY A 1 156 ? -16.047 7.172 5.586 1.00 52.44 156 GLY A C 1
ATOM 1195 O O . GLY A 1 156 ? -14.980 7.755 5.404 1.00 52.44 156 GLY A O 1
ATOM 1196 N N . SER A 1 157 ? -17.127 7.360 4.831 1.00 48.31 157 SER A N 1
ATOM 1197 C CA . SER A 1 157 ? -17.251 8.306 3.706 1.00 48.31 157 SER A CA 1
ATOM 1198 C C . SER A 1 157 ? -16.625 9.703 3.869 1.00 48.31 157 SER A C 1
ATOM 1200 O O . SER A 1 157 ? -16.360 10.355 2.865 1.00 48.31 157 SER A O 1
ATOM 1202 N N . THR A 1 158 ? -16.366 10.160 5.096 1.00 49.53 158 THR A N 1
ATOM 1203 C CA . THR A 1 158 ? -15.797 11.477 5.416 1.00 49.53 158 THR A CA 1
ATOM 1204 C C . THR A 1 158 ? -14.306 11.462 5.771 1.00 49.53 158 THR A C 1
ATOM 1206 O O . THR A 1 158 ? -13.772 12.516 6.110 1.00 49.53 158 THR A O 1
ATOM 1209 N N . GLU A 1 159 ? -13.618 10.312 5.765 1.00 56.06 159 GLU A N 1
ATOM 1210 C CA . GLU A 1 159 ? -12.176 10.299 6.043 1.00 56.06 159 GLU A CA 1
ATOM 1211 C C . GLU A 1 159 ? -11.387 10.939 4.888 1.00 56.06 159 GLU A C 1
ATOM 1213 O O . GLU A 1 159 ? -11.533 10.506 3.742 1.00 56.06 159 GLU A O 1
ATOM 1218 N N . PRO A 1 160 ? -10.536 11.949 5.154 1.00 54.94 160 PRO A N 1
ATOM 1219 C CA . PRO A 1 160 ? -9.815 12.616 4.083 1.00 54.94 160 PRO A CA 1
ATOM 1220 C C . PRO A 1 160 ? -8.684 11.729 3.532 1.00 54.94 160 PRO A C 1
ATOM 1222 O O . PRO A 1 160 ? -7.933 11.100 4.279 1.00 54.94 160 PRO A O 1
ATOM 1225 N N . TYR A 1 161 ? -8.556 11.697 2.204 1.00 55.50 161 TYR A N 1
ATOM 1226 C CA . TYR A 1 161 ? -7.607 10.872 1.447 1.00 55.50 161 TYR A CA 1
ATOM 1227 C C . TYR A 1 161 ? -6.216 11.506 1.324 1.00 55.50 161 TYR A C 1
ATOM 1229 O O . TYR A 1 161 ? -5.698 11.653 0.220 1.00 55.50 161 TYR A O 1
ATOM 1237 N N . GLN A 1 162 ? -5.592 11.916 2.425 1.00 53.28 162 GLN A N 1
ATOM 1238 C CA . GLN A 1 162 ? -4.257 12.517 2.362 1.00 53.28 162 GLN A CA 1
ATOM 1239 C C . GLN A 1 162 ? -3.222 11.594 2.991 1.00 53.28 162 GLN A C 1
ATOM 1241 O O . GLN A 1 162 ? -3.411 11.082 4.087 1.00 53.28 162 GLN A O 1
ATOM 1246 N N . SER A 1 163 ? -2.133 11.348 2.263 1.00 61.53 163 SER A N 1
ATOM 1247 C CA . SER A 1 163 ? -0.921 10.724 2.804 1.00 61.53 163 SER A CA 1
ATOM 1248 C C . SER A 1 163 ? -0.144 11.714 3.680 1.00 61.53 163 SER A C 1
ATOM 1250 O O . SER A 1 163 ? -0.385 12.918 3.608 1.00 61.53 163 SER A O 1
ATOM 1252 N N . ASN A 1 164 ? 0.858 11.242 4.432 1.00 62.94 164 ASN A N 1
ATOM 1253 C CA . ASN A 1 164 ? 1.822 12.116 5.128 1.00 62.94 164 ASN A CA 1
ATOM 1254 C C . ASN A 1 164 ? 2.438 13.207 4.231 1.00 62.94 164 ASN A C 1
ATOM 1256 O O . ASN A 1 164 ? 2.865 14.245 4.721 1.00 62.94 164 ASN A O 1
ATOM 1260 N N . THR A 1 165 ? 2.485 12.977 2.916 1.00 62.16 165 THR A N 1
ATOM 1261 C CA . THR A 1 165 ? 3.055 13.906 1.930 1.00 62.16 165 THR A CA 1
ATOM 1262 C C . THR A 1 165 ? 2.061 14.953 1.409 1.00 62.16 165 THR A C 1
ATOM 1264 O O . THR A 1 165 ? 2.412 15.741 0.537 1.00 62.16 165 THR A O 1
ATOM 1267 N N . GLY A 1 166 ? 0.807 14.948 1.880 1.00 58.34 166 GLY A N 1
ATOM 1268 C CA . GLY A 1 166 ? -0.260 15.836 1.398 1.00 58.34 166 GLY A CA 1
ATOM 1269 C C . GLY A 1 166 ? -0.841 15.454 0.030 1.00 58.34 166 GLY A C 1
ATOM 1270 O O . GLY A 1 166 ? -1.854 16.018 -0.378 1.00 58.34 166 GLY A O 1
ATOM 1271 N N . LYS A 1 167 ? -0.253 14.471 -0.670 1.00 60.88 167 LYS A N 1
ATOM 1272 C CA . LYS A 1 167 ? -0.784 13.934 -1.932 1.00 60.88 167 LYS A CA 1
ATOM 1273 C C . LYS A 1 167 ? -1.999 13.018 -1.700 1.00 60.88 167 LYS A C 1
ATOM 1275 O O . LYS A 1 167 ? -2.008 12.310 -0.677 1.00 60.88 167 LYS A O 1
ATOM 1280 N N . PRO A 1 168 ? -2.968 12.984 -2.643 1.00 57.16 168 PRO A N 1
ATOM 1281 C CA . PRO A 1 168 ? -4.068 12.021 -2.646 1.00 57.16 168 PRO A CA 1
ATOM 1282 C C . PRO A 1 168 ? -3.568 10.574 -2.574 1.00 57.16 168 PRO A C 1
ATOM 1284 O O . PRO A 1 168 ? -2.533 10.247 -3.154 1.00 57.16 168 PRO A O 1
ATOM 1287 N N . LEU A 1 169 ? -4.313 9.691 -1.899 1.00 53.50 169 LEU A N 1
ATOM 1288 C CA . LEU A 1 169 ? -3.953 8.266 -1.792 1.00 53.50 169 LEU A CA 1
ATOM 1289 C C . LEU A 1 169 ? -3.864 7.542 -3.145 1.00 53.50 169 LEU A C 1
ATOM 1291 O O . LEU A 1 169 ? -3.119 6.574 -3.249 1.00 53.50 169 LEU A O 1
ATOM 1295 N N . GLU A 1 170 ? -4.596 8.017 -4.154 1.00 48.78 170 GLU A N 1
ATOM 1296 C CA . GLU A 1 170 ? -4.623 7.461 -5.515 1.00 48.78 170 GLU A CA 1
ATOM 1297 C C . GLU A 1 170 ? -3.322 7.696 -6.300 1.00 48.78 170 GLU A C 1
ATOM 1299 O O . GLU A 1 170 ? -3.080 7.025 -7.295 1.00 48.78 170 GLU A O 1
ATOM 1304 N N . GLN A 1 171 ? -2.468 8.627 -5.858 1.00 36.25 171 GLN A N 1
ATOM 1305 C CA . GLN A 1 171 ? -1.192 8.955 -6.511 1.00 36.25 171 GLN A CA 1
ATOM 1306 C C . GLN A 1 171 ? 0.011 8.241 -5.865 1.00 36.25 171 GLN A C 1
ATOM 1308 O O . GLN A 1 171 ? 1.117 8.789 -5.836 1.00 36.25 171 GLN A O 1
ATOM 1313 N N . ARG A 1 172 ? -0.219 7.054 -5.295 1.00 41.88 172 ARG A N 1
ATOM 1314 C CA . ARG A 1 172 ? 0.808 6.203 -4.679 1.00 41.88 172 ARG A CA 1
ATOM 1315 C C . ARG A 1 172 ? 1.325 5.138 -5.631 1.00 41.88 172 ARG A C 1
ATOM 1317 O O . ARG A 1 172 ? 0.490 4.498 -6.301 1.00 41.88 172 ARG A O 1
#

Foldseek 3Di:
DQFDPDDPDTDPPDDDPVVLVVLQQALAPAGRDDDDPPDDGSVVVQDDDVNPPPRSVPDDGDHDLLVLLQLEAEQEAQDQKEWEQQAQAVVGHPIDIWGQPDLAWTADPGNRHTYHYPVNLVVQVPDPDHSHHNDNDLDQSYADPVLSPPHHPYRDHPRDQQGSVRDGNVVD

Mean predicted aligned error: 8.15 Å

InterPro domains:
  IPR019401 Zinc finger, CHCC-type [PF10276] (80-115)